Protein AF-A0A6B3G9V9-F1 (afdb_monomer)

Foldseek 3Di:
DVVLVVVLVCVVVPHPQQAAEDLVQAPDWDDRPNDTHHYHNALVVSCVVRVDPDDDDPDPPVCVVVNVVRNVVD

Radius of gyration: 11.88 Å; Cα contacts (8 Å, |Δi|>4): 87; chains: 1; bounding box: 27×30×25 Å

Secondary structure (DSSP, 8-state):
-HHHHHHHHHHHTT-----EE-GGGTT-EEEETTEEEEEESSHHHHHHHH----------HHHHHHHHHHHHH-

pLDDT: mean 95.97, std 3.6, range [70.44, 98.19]

Sequence (74 aa):
ATGMKHTKLMLGDGTNIVGGVNPRKAGTSVDFDGTEVPVFGSVKEAMEKTGANVSVLFVPPAFSKAAVVEAIDA

Nearest PDB structures (foldseek):
  2yv1-assembly1_A  TM=9.483E-01  e=3.567E-04  Methanocaldococcus jannaschii DSM 2661
  5ua0-assembly2_B  TM=6.675E-01  e=2.319E-01  Arabidopsis thaliana
  5ua0-assembly1_A-2  TM=6.600E-01  e=3.074E-01  Arabidopsis thaliana

Solvent-accessible surface area (backbone atoms only — not comparable to full-atom values): 4534 Å² total; per-residue (Å²): 111,70,48,63,55,49,51,49,51,41,46,73,74,66,47,89,72,77,56,47,70,39,65,93,48,43,84,39,70,46,76,49,95,87,43,76,29,44,25,23,55,37,58,40,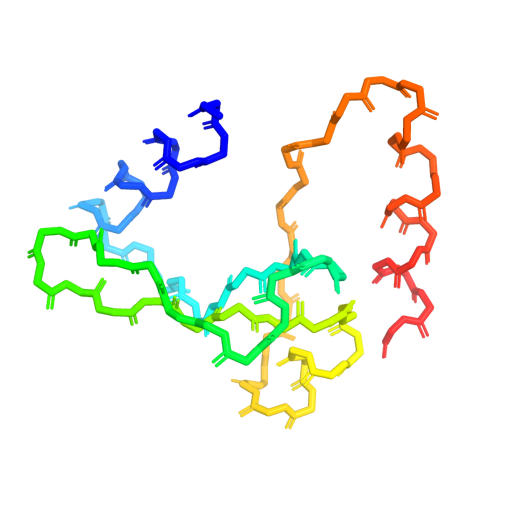59,41,27,76,76,61,67,60,88,76,87,83,86,75,59,60,79,94,48,38,67,61,55,53,49,48,62,70,76,81

Structure (mmCIF, N/CA/C/O backbone):
data_AF-A0A6B3G9V9-F1
#
_entry.id   AF-A0A6B3G9V9-F1
#
loop_
_atom_site.group_PDB
_atom_site.id
_atom_site.type_symbol
_atom_site.lab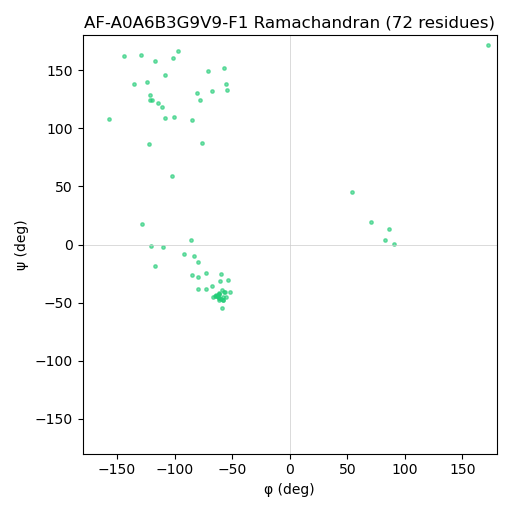el_atom_id
_atom_site.label_alt_id
_atom_site.label_comp_id
_atom_site.label_asym_id
_atom_site.label_entity_id
_atom_site.label_seq_id
_atom_site.pdbx_PDB_ins_code
_atom_site.Cartn_x
_atom_site.Cartn_y
_atom_site.Cartn_z
_atom_site.occupancy
_atom_site.B_iso_or_equiv
_atom_site.auth_seq_id
_atom_site.auth_comp_id
_atom_site.auth_asym_id
_atom_site.auth_atom_id
_atom_site.pdbx_PDB_model_num
ATOM 1 N N . ALA A 1 1 ? 6.753 9.082 -3.356 1.00 70.44 1 ALA A N 1
ATOM 2 C CA . ALA A 1 1 ? 5.945 10.188 -3.909 1.00 70.44 1 ALA A CA 1
ATOM 3 C C . ALA A 1 1 ? 4.621 9.673 -4.478 1.00 70.44 1 ALA A C 1
ATOM 5 O O . ALA A 1 1 ? 3.584 10.020 -3.933 1.00 70.44 1 ALA A O 1
ATOM 6 N N . THR A 1 2 ? 4.633 8.793 -5.488 1.00 86.12 2 THR A N 1
ATOM 7 C CA . THR A 1 2 ? 3.402 8.296 -6.143 1.00 86.12 2 THR A CA 1
ATOM 8 C C . THR A 1 2 ? 2.477 7.486 -5.233 1.00 86.12 2 THR A C 1
ATOM 10 O O . THR A 1 2 ? 1.281 7.754 -5.243 1.00 86.12 2 THR A O 1
ATOM 13 N N . GLY A 1 3 ? 3.011 6.562 -4.420 1.00 90.94 3 GLY A N 1
ATOM 14 C CA . GLY A 1 3 ? 2.195 5.763 -3.493 1.00 90.94 3 GLY A CA 1
ATOM 15 C C . GLY A 1 3 ? 1.419 6.625 -2.496 1.00 90.94 3 GLY A C 1
ATOM 16 O O . GLY A 1 3 ? 0.201 6.595 -2.497 1.00 90.94 3 GLY A O 1
ATOM 17 N N . MET A 1 4 ? 2.111 7.499 -1.755 1.00 94.00 4 MET A N 1
ATOM 18 C CA . MET A 1 4 ? 1.466 8.419 -0.802 1.00 94.00 4 MET A CA 1
ATOM 19 C C . MET A 1 4 ? 0.394 9.305 -1.458 1.00 94.00 4 MET A C 1
ATOM 21 O O . MET A 1 4 ? -0.674 9.494 -0.887 1.00 94.00 4 MET A O 1
ATOM 25 N N . LYS 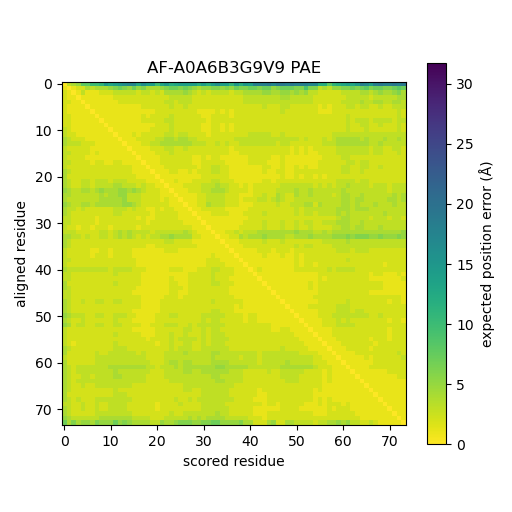A 1 5 ? 0.644 9.819 -2.675 1.00 95.75 5 LYS A N 1
ATOM 26 C CA . LYS A 1 5 ? -0.355 10.613 -3.406 1.00 95.75 5 LYS A CA 1
ATOM 27 C C . LYS A 1 5 ? -1.636 9.810 -3.661 1.00 95.75 5 LYS A C 1
ATOM 29 O O . LYS A 1 5 ? -2.719 10.335 -3.433 1.00 95.75 5 LYS A O 1
ATOM 34 N N . HIS A 1 6 ? -1.520 8.571 -4.139 1.00 96.50 6 HIS A N 1
ATOM 35 C CA . HIS A 1 6 ? -2.696 7.746 -4.424 1.00 96.50 6 HIS A CA 1
ATOM 36 C C . HIS A 1 6 ? -3.373 7.263 -3.146 1.00 96.50 6 HIS A C 1
ATOM 38 O O . HIS A 1 6 ? -4.591 7.307 -3.091 1.00 96.50 6 HIS A O 1
ATOM 44 N N . THR A 1 7 ? -2.623 6.910 -2.100 1.00 96.62 7 THR A N 1
ATOM 45 C CA . THR A 1 7 ? -3.195 6.574 -0.788 1.00 96.62 7 THR A CA 1
ATOM 46 C C . THR A 1 7 ? -4.075 7.702 -0.251 1.00 96.62 7 THR A C 1
ATOM 48 O O . THR A 1 7 ? -5.202 7.439 0.151 1.00 96.62 7 THR A O 1
ATOM 51 N N . LYS A 1 8 ? -3.616 8.961 -0.329 1.00 96.62 8 LYS A N 1
ATOM 52 C CA . LYS A 1 8 ? -4.419 10.130 0.065 1.00 96.62 8 LYS A CA 1
ATOM 53 C C . LYS A 1 8 ? -5.733 10.230 -0.719 1.00 96.62 8 LYS A C 1
ATOM 55 O O . LYS A 1 8 ? -6.778 10.467 -0.128 1.00 96.62 8 LYS A O 1
ATOM 60 N N . LEU A 1 9 ? -5.683 10.041 -2.039 1.00 97.19 9 LEU A N 1
ATOM 61 C CA . LEU A 1 9 ? -6.878 10.083 -2.892 1.00 97.19 9 LEU A CA 1
ATOM 62 C C . LEU A 1 9 ? -7.833 8.917 -2.593 1.00 97.19 9 LEU A C 1
ATOM 64 O O . LEU A 1 9 ? -9.023 9.136 -2.428 1.00 97.19 9 LEU A O 1
ATOM 68 N N . MET A 1 10 ? -7.306 7.698 -2.454 1.00 97.38 10 MET A N 1
ATOM 69 C CA . MET A 1 10 ? -8.088 6.496 -2.144 1.00 97.38 10 MET A CA 1
ATOM 70 C C . MET A 1 10 ? -8.805 6.616 -0.796 1.00 97.38 10 MET A C 1
ATOM 72 O O . MET A 1 10 ? -9.973 6.250 -0.703 1.00 97.38 10 MET A O 1
ATOM 76 N N . LEU A 1 11 ? -8.126 7.145 0.227 1.00 97.19 11 LEU A N 1
ATOM 77 C CA . LEU A 1 11 ? -8.727 7.444 1.529 1.00 97.19 11 LEU A CA 1
ATOM 78 C C . LEU A 1 11 ? -9.830 8.505 1.412 1.00 97.19 11 LEU A C 1
ATOM 80 O O . LEU A 1 11 ? -10.909 8.316 1.966 1.00 97.19 11 LEU A O 1
ATOM 84 N N . GLY A 1 12 ? -9.590 9.581 0.653 1.00 96.62 12 GLY A N 1
ATOM 85 C CA . GLY A 1 12 ? -10.592 10.623 0.390 1.00 96.62 12 GLY A CA 1
ATOM 86 C C . GLY A 1 12 ? -11.846 10.108 -0.325 1.00 96.62 12 GLY A C 1
ATOM 87 O O . GLY A 1 12 ? -12.943 10.585 -0.045 1.00 96.62 12 GLY A O 1
ATOM 88 N N . ASP A 1 13 ? -11.692 9.089 -1.171 1.00 97.31 13 ASP A N 1
ATOM 89 C CA . ASP A 1 13 ? -12.790 8.402 -1.865 1.00 97.31 13 ASP A CA 1
ATOM 90 C C . ASP A 1 13 ? -13.433 7.274 -1.027 1.00 97.31 13 ASP A C 1
ATOM 92 O O . ASP A 1 13 ? -14.315 6.561 -1.506 1.00 97.31 13 ASP A O 1
ATOM 96 N N . GLY A 1 14 ? -13.015 7.090 0.231 1.00 96.38 14 GLY A N 1
ATOM 97 C CA . GLY A 1 14 ? -13.610 6.124 1.162 1.00 96.38 14 GLY A CA 1
ATOM 98 C C . GLY A 1 14 ? -13.045 4.702 1.081 1.00 96.38 14 GLY A C 1
ATOM 99 O O . GLY A 1 14 ? -13.629 3.775 1.643 1.00 96.38 14 GLY A O 1
ATOM 100 N N . THR A 1 15 ? -11.909 4.496 0.410 1.00 97.88 15 THR A N 1
ATOM 101 C CA . THR A 1 15 ? -11.218 3.198 0.428 1.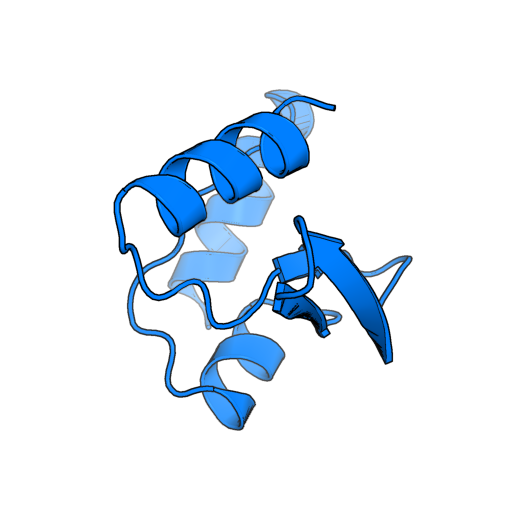00 97.88 15 THR A CA 1
ATOM 102 C C . THR A 1 15 ? -10.655 2.920 1.818 1.00 97.88 15 THR A C 1
ATOM 104 O O . THR A 1 15 ? -9.943 3.745 2.386 1.00 97.88 15 THR A O 1
ATOM 107 N N . ASN A 1 16 ? -10.889 1.715 2.334 1.00 97.00 16 ASN A N 1
ATOM 108 C CA . ASN A 1 16 ? -10.308 1.268 3.596 1.00 97.00 16 ASN A CA 1
ATOM 109 C C . ASN A 1 16 ? -8.823 0.882 3.428 1.00 97.00 16 ASN A C 1
ATOM 111 O O . ASN A 1 16 ? -8.503 -0.278 3.162 1.00 97.00 16 ASN A O 1
ATOM 115 N N . ILE A 1 17 ? -7.909 1.849 3.555 1.00 97.94 17 ILE A N 1
ATOM 116 C CA . ILE A 1 17 ? -6.463 1.586 3.560 1.00 97.94 17 ILE A CA 1
ATOM 117 C C . ILE A 1 17 ? -6.019 1.218 4.976 1.00 97.94 17 ILE A C 1
ATOM 119 O O . ILE A 1 17 ? -5.904 2.076 5.846 1.00 97.94 17 ILE A O 1
ATOM 123 N N . VAL A 1 18 ? -5.723 -0.063 5.187 1.00 97.75 18 VAL A N 1
ATOM 124 C CA . VAL A 1 18 ? -5.374 -0.610 6.510 1.00 97.75 18 VAL A CA 1
ATOM 125 C C . VAL A 1 18 ? -3.872 -0.609 6.816 1.00 97.75 18 VAL A C 1
ATOM 127 O O . VAL A 1 18 ? -3.466 -0.904 7.937 1.00 97.75 18 VAL A O 1
ATOM 130 N N . GLY A 1 19 ? -3.027 -0.285 5.833 1.00 97.50 19 GLY A N 1
ATOM 131 C CA . GLY A 1 19 ? -1.580 -0.273 6.011 1.00 97.50 19 GLY A CA 1
ATOM 132 C C . GLY A 1 19 ? -0.787 -0.051 4.729 1.00 97.50 19 GLY A C 1
ATOM 133 O O . GLY A 1 19 ? -1.323 -0.078 3.621 1.00 97.50 19 GLY A O 1
ATOM 134 N N . GLY A 1 20 ? 0.518 0.140 4.890 1.00 97.06 20 GLY A N 1
ATOM 135 C CA . GLY A 1 20 ? 1.505 0.125 3.813 1.00 97.06 20 GLY A CA 1
ATOM 136 C C . GLY A 1 20 ? 2.679 -0.794 4.142 1.00 97.06 20 GLY A C 1
ATOM 137 O O . GLY A 1 20 ? 2.896 -1.145 5.297 1.00 97.06 20 GLY A O 1
ATOM 138 N N . VAL A 1 21 ? 3.467 -1.164 3.133 1.00 96.88 21 VAL A N 1
ATOM 139 C CA . VAL A 1 21 ? 4.652 -2.018 3.310 1.00 96.88 21 VAL A CA 1
ATOM 140 C C . VAL A 1 21 ? 5.900 -1.268 2.862 1.00 96.88 21 VAL A C 1
ATOM 142 O O . VAL A 1 21 ? 5.980 -0.763 1.739 1.00 96.88 21 VAL A O 1
ATOM 145 N N . ASN A 1 22 ? 6.882 -1.168 3.755 1.00 94.94 22 ASN A N 1
ATOM 146 C CA . ASN A 1 22 ? 8.216 -0.671 3.445 1.00 94.94 22 ASN A CA 1
ATOM 147 C C . ASN A 1 22 ? 9.220 -1.217 4.476 1.00 94.94 22 ASN A C 1
ATOM 149 O O . ASN A 1 22 ? 9.264 -0.698 5.594 1.00 94.94 22 ASN A O 1
ATOM 153 N N . PRO A 1 23 ? 10.095 -2.169 4.098 1.00 92.00 23 PRO A N 1
ATOM 154 C CA . PRO A 1 23 ? 11.043 -2.795 5.024 1.00 92.00 23 PRO A CA 1
ATOM 155 C C . P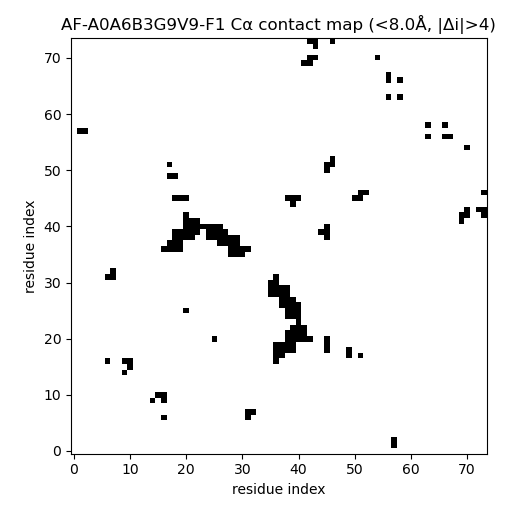RO A 1 23 ? 11.926 -1.806 5.794 1.00 92.00 23 PRO A C 1
ATOM 157 O O . PRO A 1 23 ? 12.312 -2.058 6.929 1.00 92.00 23 PRO A O 1
ATOM 160 N N . ARG A 1 24 ? 12.242 -0.648 5.198 1.00 92.88 24 ARG A N 1
ATOM 161 C CA . ARG A 1 24 ? 13.109 0.374 5.812 1.00 92.88 24 ARG A CA 1
ATOM 162 C C . ARG A 1 24 ? 12.373 1.296 6.784 1.00 92.88 24 ARG A C 1
ATOM 164 O O . ARG A 1 24 ? 13.015 2.119 7.427 1.00 92.88 24 ARG A O 1
ATOM 171 N N . LYS A 1 25 ? 11.042 1.223 6.828 1.00 93.38 25 LYS A N 1
ATOM 172 C CA . LYS A 1 25 ? 10.168 2.087 7.634 1.00 93.38 25 LYS A CA 1
ATOM 173 C C . LYS A 1 25 ? 9.178 1.283 8.484 1.00 93.38 25 LYS A C 1
ATOM 175 O O . LYS A 1 25 ? 8.172 1.833 8.927 1.00 93.38 25 LYS A O 1
ATOM 180 N N . ALA A 1 26 ? 9.441 -0.006 8.685 1.00 95.56 26 ALA A N 1
ATOM 181 C CA . ALA A 1 26 ? 8.605 -0.867 9.507 1.00 95.56 26 ALA A CA 1
ATOM 182 C C . ALA A 1 26 ? 8.446 -0.288 10.924 1.00 95.56 26 ALA A C 1
ATOM 184 O O . ALA A 1 26 ? 9.410 0.213 11.505 1.00 95.56 26 ALA A O 1
ATOM 185 N N . GLY A 1 27 ? 7.227 -0.343 11.462 1.00 95.62 27 GLY A N 1
ATOM 186 C CA . GLY A 1 27 ? 6.894 0.173 12.794 1.00 95.62 27 GLY A CA 1
ATOM 187 C C . GLY A 1 27 ? 6.621 1.680 12.855 1.00 95.62 27 GLY A C 1
ATOM 188 O O . GLY A 1 27 ? 6.389 2.203 13.940 1.00 95.62 27 GLY A O 1
ATOM 189 N N . THR A 1 28 ? 6.634 2.380 11.717 1.00 97.62 28 THR A N 1
ATOM 190 C CA . THR A 1 28 ? 6.213 3.791 11.627 1.00 97.62 28 THR A CA 1
ATOM 191 C C . THR A 1 28 ? 4.764 3.913 11.155 1.00 97.62 28 THR A C 1
ATOM 193 O O . THR A 1 28 ? 4.188 2.949 10.653 1.00 97.62 28 THR A O 1
ATOM 196 N N . SER A 1 29 ? 4.177 5.102 11.289 1.00 96.69 29 SER A N 1
ATOM 197 C CA . SER A 1 29 ? 2.904 5.480 10.669 1.00 96.69 29 SER A CA 1
ATOM 198 C C . SER A 1 29 ? 3.111 6.629 9.677 1.00 96.69 29 SER A C 1
ATOM 200 O O . SER A 1 29 ? 4.106 7.360 9.723 1.00 96.69 29 SER A O 1
ATOM 202 N N . VAL A 1 30 ? 2.178 6.772 8.739 1.00 96.44 30 VAL A N 1
ATOM 203 C CA . VAL A 1 30 ? 2.076 7.934 7.852 1.00 96.44 30 VAL A CA 1
ATOM 204 C C . VAL A 1 30 ? 0.704 8.560 8.056 1.00 96.44 30 VAL A C 1
ATOM 206 O O . VAL A 1 30 ? -0.303 7.872 7.903 1.00 96.44 30 VAL A O 1
ATOM 209 N N . ASP A 1 31 ? 0.673 9.850 8.386 1.00 96.19 31 ASP A N 1
ATOM 210 C CA . ASP A 1 31 ? -0.570 10.615 8.485 1.00 96.19 31 ASP A CA 1
ATOM 211 C C . ASP A 1 31 ? -1.045 11.071 7.099 1.00 96.19 31 ASP A C 1
ATOM 213 O O . ASP A 1 31 ? -0.281 11.638 6.307 1.00 96.19 31 ASP A O 1
ATOM 217 N N . PHE A 1 32 ? -2.321 10.821 6.823 1.00 96.06 32 PHE A N 1
ATOM 218 C CA . PHE A 1 32 ? -3.040 11.301 5.652 1.00 96.06 32 PHE A CA 1
ATOM 219 C C . PHE A 1 32 ? -4.254 12.110 6.107 1.00 96.06 32 PHE A C 1
ATOM 221 O O . PHE A 1 32 ? -5.353 11.575 6.236 1.00 96.06 32 PHE A O 1
ATOM 228 N N . ASP A 1 33 ? -4.037 13.404 6.350 1.00 94.38 33 ASP A N 1
ATOM 229 C CA . ASP A 1 33 ? -5.066 14.369 6.758 1.00 94.38 33 ASP A CA 1
ATOM 230 C C . ASP A 1 33 ? -5.846 13.914 8.011 1.00 94.38 33 ASP A C 1
ATOM 232 O O . ASP A 1 33 ? -7.074 13.990 8.062 1.00 94.38 33 ASP A O 1
ATOM 236 N N . GLY A 1 34 ? -5.131 13.418 9.027 1.00 93.81 34 GLY A N 1
ATOM 237 C CA . GLY A 1 34 ? -5.714 12.916 10.277 1.00 93.81 34 GLY A CA 1
ATOM 238 C C . GLY A 1 34 ? -6.053 11.423 10.278 1.00 93.81 34 GLY A C 1
ATOM 239 O O . GLY A 1 34 ? -6.546 10.915 11.285 1.00 93.81 34 GLY A O 1
ATOM 240 N N . THR A 1 35 ? -5.795 10.709 9.178 1.00 95.69 35 THR A N 1
ATOM 241 C CA . THR A 1 35 ? -5.861 9.242 9.133 1.00 95.69 35 THR A CA 1
ATOM 242 C C . THR A 1 35 ? -4.456 8.656 9.224 1.00 95.69 35 THR A C 1
ATOM 244 O O . THR A 1 35 ? -3.680 8.752 8.271 1.00 95.69 35 THR A O 1
ATOM 247 N N . GLU A 1 36 ? -4.124 8.017 10.347 1.00 97.06 36 GLU A N 1
ATOM 248 C CA . GLU A 1 36 ? -2.857 7.296 10.488 1.00 97.06 36 GLU A CA 1
ATOM 249 C C . GLU A 1 36 ? -2.904 5.935 9.788 1.00 97.06 36 GLU A C 1
ATOM 251 O O . GLU A 1 36 ? -3.734 5.080 10.095 1.00 97.06 36 GLU A O 1
ATOM 256 N N . VAL A 1 37 ? -1.956 5.709 8.879 1.00 97.62 37 VAL A N 1
ATOM 257 C CA . VAL A 1 37 ? -1.767 4.428 8.191 1.00 97.62 37 VAL A CA 1
ATOM 258 C C . VAL A 1 37 ? -0.465 3.780 8.677 1.00 97.62 37 VAL A C 1
ATOM 260 O O . VAL A 1 37 ? 0.609 4.358 8.466 1.00 97.62 37 VAL A O 1
AT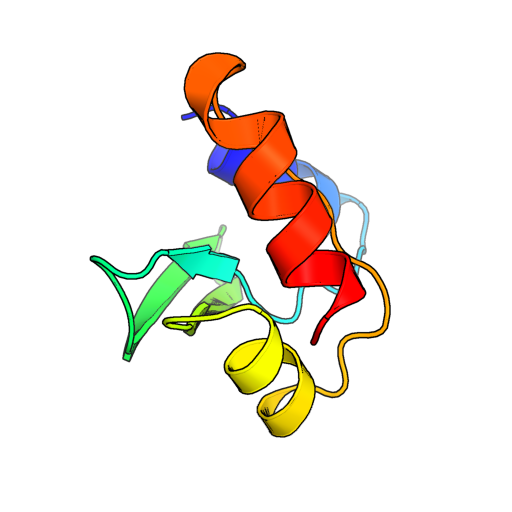OM 263 N N . PRO A 1 38 ? -0.509 2.590 9.307 1.00 97.94 38 PRO A N 1
ATOM 264 C CA . PRO A 1 38 ? 0.687 1.905 9.791 1.00 97.94 38 PRO A CA 1
ATOM 265 C C . PRO A 1 38 ? 1.533 1.346 8.641 1.00 97.94 38 PRO A C 1
ATOM 267 O O . PRO A 1 38 ? 1.019 0.954 7.591 1.00 97.94 38 PRO A O 1
ATOM 270 N N . VAL A 1 39 ? 2.848 1.279 8.850 1.00 98.06 39 VAL A N 1
ATOM 271 C CA . VAL A 1 39 ? 3.818 0.741 7.892 1.00 98.06 39 VAL A CA 1
ATOM 272 C C . VAL A 1 39 ? 4.462 -0.530 8.438 1.00 98.06 39 VAL A C 1
ATOM 274 O O . VAL A 1 39 ? 5.118 -0.524 9.481 1.00 98.06 39 VAL A O 1
ATOM 277 N N . PHE A 1 40 ? 4.316 -1.615 7.686 1.00 98.19 40 PHE A N 1
ATOM 278 C CA . PHE A 1 40 ? 4.823 -2.945 8.008 1.00 98.19 40 PHE A CA 1
ATOM 279 C C . PHE A 1 40 ? 6.106 -3.268 7.242 1.00 98.19 40 PHE A C 1
ATOM 281 O O . PHE A 1 40 ? 6.427 -2.640 6.224 1.00 98.19 40 PHE A O 1
ATOM 288 N N . GLY A 1 41 ? 6.854 -4.251 7.742 1.00 97.25 41 GLY A N 1
ATOM 289 C CA . GLY A 1 41 ? 8.098 -4.701 7.129 1.00 97.25 41 GLY A CA 1
ATOM 290 C C . GLY A 1 41 ? 7.895 -5.627 5.934 1.00 97.25 41 GLY A C 1
ATOM 291 O O . GLY A 1 41 ? 8.735 -5.621 5.037 1.00 97.25 41 GLY A O 1
ATOM 292 N N . SER A 1 42 ? 6.792 -6.377 5.902 1.00 97.62 42 SER A N 1
ATOM 293 C CA . SER A 1 42 ? 6.441 -7.309 4.823 1.00 97.62 42 SER A CA 1
ATOM 294 C C . SER A 1 42 ? 4.935 -7.342 4.561 1.00 97.62 42 SER A C 1
ATOM 296 O O . SER A 1 42 ? 4.137 -6.932 5.412 1.00 97.62 42 SER A O 1
ATOM 298 N N . VAL A 1 43 ? 4.537 -7.859 3.394 1.00 98.06 43 VAL A N 1
ATOM 299 C CA . VAL A 1 43 ? 3.112 -8.071 3.069 1.00 98.06 43 VAL A CA 1
ATOM 300 C C . VAL A 1 43 ? 2.464 -9.057 4.043 1.00 98.06 43 VAL A C 1
ATOM 302 O O . VAL A 1 43 ? 1.382 -8.783 4.556 1.00 98.06 43 VAL 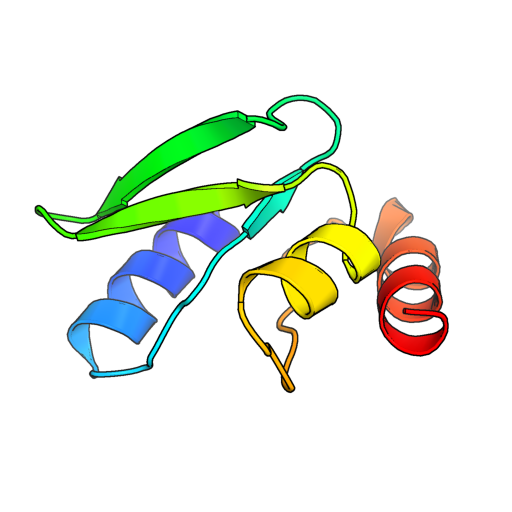A O 1
ATOM 305 N N . LYS A 1 44 ? 3.162 -10.146 4.378 1.00 98.12 44 LYS A N 1
ATOM 306 C CA . LYS A 1 44 ? 2.688 -11.153 5.334 1.00 98.12 44 LYS A CA 1
ATOM 307 C C . LYS A 1 44 ? 2.378 -10.559 6.709 1.00 98.12 44 LYS A C 1
ATOM 309 O O . LYS A 1 44 ? 1.303 -10.787 7.253 1.00 98.12 44 LYS A O 1
ATOM 314 N N . GLU A 1 45 ? 3.289 -9.749 7.251 1.00 97.94 45 GLU A N 1
ATOM 315 C CA . GLU A 1 45 ? 3.069 -9.079 8.538 1.00 97.94 45 GLU A CA 1
ATOM 316 C C . GLU A 1 45 ? 1.850 -8.145 8.483 1.00 97.94 45 GLU A C 1
ATOM 318 O O . GLU A 1 45 ? 1.048 -8.105 9.419 1.00 97.94 45 GLU A O 1
ATOM 323 N N . ALA A 1 46 ? 1.696 -7.399 7.383 1.00 98.12 46 ALA A N 1
ATOM 324 C CA . ALA A 1 46 ? 0.547 -6.524 7.186 1.00 98.12 46 ALA A CA 1
ATOM 325 C C . ALA A 1 46 ? -0.764 -7.323 7.172 1.00 98.12 46 ALA A C 1
ATOM 327 O O . ALA A 1 46 ? -1.716 -6.943 7.852 1.00 98.12 46 ALA A O 1
ATOM 328 N N . MET A 1 47 ? -0.812 -8.444 6.447 1.00 98.06 47 MET A N 1
ATOM 329 C CA . MET A 1 47 ? -1.987 -9.318 6.379 1.00 98.06 47 MET A CA 1
ATOM 330 C C . MET A 1 47 ? -2.345 -9.899 7.748 1.00 98.06 47 MET A C 1
ATOM 332 O O . MET A 1 47 ? -3.493 -9.779 8.168 1.00 98.06 47 MET A O 1
ATOM 336 N N . GLU A 1 48 ? -1.372 -10.443 8.483 1.00 98.06 48 GLU A N 1
ATOM 337 C CA . GLU A 1 48 ? -1.584 -11.016 9.821 1.00 98.06 48 GLU A CA 1
ATOM 338 C C . GLU A 1 48 ? -2.158 -9.995 10.814 1.00 98.06 48 GLU A C 1
ATOM 340 O O . GLU A 1 48 ? -3.027 -10.328 11.619 1.00 98.06 48 GLU A O 1
ATOM 345 N N . LYS A 1 49 ? -1.692 -8.741 10.761 1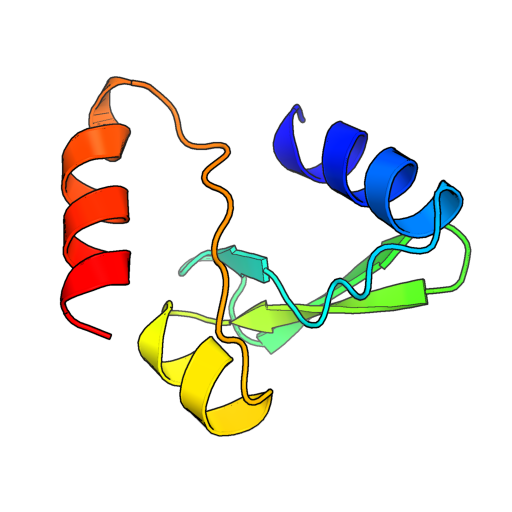.00 97.94 49 LYS A N 1
ATOM 346 C CA . LYS A 1 49 ? -2.100 -7.691 11.709 1.00 9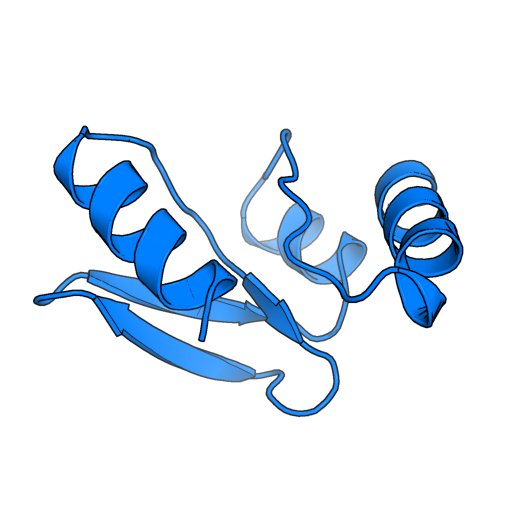7.94 49 LYS A CA 1
ATOM 347 C C . LYS A 1 49 ? -3.385 -6.964 11.327 1.00 97.94 49 LYS A C 1
ATOM 349 O O . LYS A 1 49 ? -4.041 -6.414 12.208 1.00 97.94 49 LYS A O 1
ATOM 354 N N . THR A 1 50 ? -3.721 -6.907 10.040 1.00 97.81 50 THR A N 1
ATOM 355 C CA . THR A 1 50 ? -4.820 -6.060 9.538 1.00 97.81 50 THR A CA 1
ATOM 356 C C . THR A 1 50 ? -5.962 -6.836 8.896 1.00 97.81 50 THR A C 1
ATOM 358 O O . THR A 1 50 ? -7.048 -6.286 8.731 1.00 97.81 50 THR A O 1
ATOM 361 N N . GLY A 1 51 ? -5.735 -8.093 8.507 1.00 97.50 51 GLY A N 1
ATOM 362 C CA . GLY A 1 51 ? -6.681 -8.864 7.702 1.00 97.50 51 GLY A CA 1
ATOM 363 C C . GLY A 1 51 ? -6.801 -8.379 6.253 1.00 97.50 51 GLY A C 1
ATOM 364 O O . GLY A 1 51 ? -7.807 -8.666 5.605 1.00 97.50 51 GLY A O 1
ATOM 365 N N . ALA A 1 52 ? -5.817 -7.626 5.741 1.00 98.00 52 ALA A N 1
ATOM 366 C CA . ALA A 1 52 ? -5.805 -7.172 4.353 1.00 98.00 52 ALA A CA 1
ATOM 367 C C . ALA A 1 52 ? -5.955 -8.349 3.373 1.00 98.00 52 ALA A C 1
ATOM 369 O O . ALA A 1 52 ? -5.261 -9.356 3.478 1.00 98.00 52 ALA A O 1
ATOM 370 N N . ASN A 1 53 ? -6.843 -8.194 2.391 1.00 97.38 53 ASN A N 1
ATOM 371 C CA . ASN A 1 53 ? -7.120 -9.187 1.347 1.00 97.38 53 ASN A CA 1
ATOM 372 C C . ASN A 1 53 ? -6.852 -8.661 -0.075 1.00 97.38 53 ASN A C 1
ATOM 374 O O . ASN A 1 53 ? -7.031 -9.384 -1.053 1.00 97.38 53 ASN A O 1
ATOM 378 N N . VAL A 1 54 ? -6.445 -7.397 -0.197 1.00 97.38 54 VAL A N 1
ATOM 379 C CA . VAL A 1 54 ? -6.125 -6.725 -1.459 1.00 97.38 54 VAL A CA 1
ATOM 380 C C . VAL A 1 54 ? -4.828 -5.947 -1.272 1.00 97.38 54 VAL A C 1
ATOM 382 O O . VAL A 1 54 ? -4.638 -5.281 -0.255 1.00 97.38 54 VAL A O 1
ATOM 385 N N . SER A 1 55 ? -3.951 -6.000 -2.276 1.00 96.62 55 SER A N 1
ATOM 386 C CA . SER A 1 55 ? -2.704 -5.234 -2.321 1.00 96.62 55 SER A CA 1
ATOM 387 C C . SER A 1 55 ? -2.634 -4.381 -3.586 1.00 96.62 55 SER A C 1
ATOM 389 O O . SER A 1 55 ? -3.014 -4.820 -4.672 1.00 96.62 55 SER A O 1
ATOM 391 N N . VAL A 1 56 ? -2.128 -3.155 -3.444 1.00 96.06 56 VAL A N 1
ATOM 392 C CA . VAL A 1 56 ? -1.829 -2.240 -4.551 1.00 96.06 56 VAL A CA 1
ATOM 393 C C . VAL A 1 56 ? -0.349 -1.874 -4.516 1.00 96.06 56 VAL A C 1
ATOM 395 O O . VAL A 1 56 ? 0.187 -1.455 -3.490 1.00 96.06 56 VAL A O 1
ATOM 398 N N . LEU A 1 57 ? 0.334 -2.035 -5.648 1.00 95.38 57 LEU A N 1
ATOM 399 C CA . LEU A 1 57 ? 1.787 -1.929 -5.711 1.00 95.38 57 LEU A CA 1
ATOM 400 C C . LEU A 1 57 ? 2.220 -0.642 -6.422 1.00 95.38 57 LEU A C 1
ATOM 402 O O . LEU A 1 57 ? 2.147 -0.530 -7.643 1.00 95.38 57 LEU A O 1
ATOM 406 N N . PHE A 1 58 ? 2.755 0.310 -5.654 1.00 94.62 58 PHE A N 1
ATOM 407 C CA . PHE A 1 58 ? 3.405 1.525 -6.167 1.00 94.62 58 PHE A CA 1
ATOM 408 C C . PHE A 1 58 ? 4.931 1.409 -6.099 1.00 94.62 58 PHE A C 1
ATOM 410 O O . PHE A 1 58 ? 5.610 2.193 -5.429 1.00 94.62 58 PHE A O 1
ATOM 417 N N . VAL A 1 59 ? 5.469 0.401 -6.781 1.00 93.25 59 VAL A N 1
ATOM 418 C CA . VAL A 1 59 ? 6.895 0.049 -6.767 1.00 93.25 59 VAL A CA 1
ATOM 419 C C . VAL A 1 59 ? 7.565 0.397 -8.103 1.00 93.25 59 VAL A C 1
ATOM 421 O O . VAL A 1 59 ? 6.930 0.290 -9.151 1.00 93.25 59 VAL A O 1
ATOM 424 N N . PRO A 1 60 ? 8.844 0.819 -8.114 1.00 92.75 60 PRO A N 1
ATOM 425 C CA . PRO A 1 60 ? 9.579 1.016 -9.360 1.00 92.75 60 PRO A CA 1
ATOM 426 C C . PRO A 1 60 ? 9.628 -0.263 -10.218 1.00 92.75 60 PRO A C 1
ATOM 428 O O . PRO A 1 60 ? 9.652 -1.366 -9.657 1.00 92.75 60 PRO A O 1
ATOM 431 N N . PRO A 1 61 ? 9.735 -0.150 -11.558 1.00 95.88 61 PRO A N 1
ATOM 432 C CA . PRO A 1 61 ? 9.747 -1.307 -12.459 1.00 95.88 61 PRO A CA 1
ATOM 433 C C . PRO A 1 61 ? 10.774 -2.382 -12.080 1.00 95.88 61 PRO A C 1
ATOM 435 O O . PRO A 1 61 ? 10.459 -3.568 -12.073 1.00 95.88 61 PRO A O 1
ATOM 438 N N . ALA A 1 62 ? 11.974 -1.965 -11.661 1.00 97.12 62 ALA A N 1
ATOM 439 C CA . ALA A 1 62 ? 13.057 -2.865 -11.258 1.00 97.12 62 ALA A CA 1
ATOM 440 C C . ALA A 1 62 ? 12.699 -3.792 -10.078 1.00 97.12 62 ALA A C 1
ATOM 442 O O . ALA A 1 62 ? 13.275 -4.868 -9.951 1.00 97.12 62 ALA A O 1
ATOM 443 N N . PHE A 1 63 ? 11.746 -3.395 -9.231 1.00 94.44 63 PHE A N 1
ATOM 444 C CA . PHE A 1 63 ? 11.339 -4.147 -8.039 1.00 94.44 63 PHE A CA 1
ATOM 445 C C . PHE A 1 63 ? 9.938 -4.753 -8.167 1.00 94.44 63 PHE A C 1
ATOM 447 O O . PHE A 1 63 ? 9.497 -5.468 -7.271 1.00 94.44 63 PHE A O 1
ATOM 454 N N . SER A 1 64 ? 9.242 -4.505 -9.283 1.00 95.44 64 SER A N 1
ATOM 455 C CA . SER A 1 64 ? 7.838 -4.897 -9.457 1.00 95.44 64 SER A CA 1
ATOM 456 C C . SER A 1 64 ? 7.639 -6.405 -9.381 1.00 95.44 64 SER A C 1
ATOM 458 O O . SER A 1 64 ? 6.772 -6.863 -8.647 1.00 95.44 64 SER A O 1
ATOM 460 N N . LYS A 1 65 ? 8.486 -7.189 -10.062 1.00 97.69 65 LYS A N 1
ATOM 461 C CA . LYS A 1 65 ? 8.405 -8.656 -10.013 1.00 97.69 65 LYS A CA 1
ATOM 462 C C . LYS A 1 65 ? 8.534 -9.183 -8.581 1.00 97.69 65 LYS A C 1
ATOM 464 O O . LYS A 1 65 ? 7.735 -10.013 -8.175 1.00 97.69 65 LYS A O 1
ATOM 469 N N . ALA A 1 66 ? 9.529 -8.703 -7.835 1.00 96.50 66 ALA A N 1
ATOM 470 C CA . ALA A 1 66 ? 9.777 -9.164 -6.473 1.00 96.50 66 ALA A CA 1
ATOM 471 C C . ALA A 1 66 ? 8.615 -8.813 -5.535 1.00 96.50 66 ALA A C 1
ATOM 473 O O . ALA A 1 66 ? 8.172 -9.668 -4.782 1.00 96.50 66 ALA A O 1
ATOM 474 N N . ALA A 1 67 ? 8.078 -7.596 -5.638 1.00 96.25 67 ALA A N 1
ATOM 475 C CA . ALA A 1 67 ? 6.953 -7.165 -4.815 1.00 96.25 67 ALA A CA 1
ATOM 476 C C . ALA A 1 67 ? 5.650 -7.920 -5.144 1.00 96.25 67 ALA A C 1
ATOM 478 O O . ALA A 1 67 ? 4.876 -8.223 -4.243 1.00 96.25 67 ALA A O 1
ATOM 479 N N . VAL A 1 68 ? 5.409 -8.255 -6.419 1.00 97.88 68 VAL A N 1
ATOM 480 C CA . VAL A 1 68 ? 4.264 -9.099 -6.807 1.00 97.88 68 VAL A CA 1
ATOM 481 C C . VAL A 1 68 ? 4.412 -10.507 -6.236 1.00 97.88 68 VAL A C 1
ATOM 483 O O . VAL A 1 68 ? 3.449 -11.034 -5.697 1.00 97.88 68 VAL A O 1
ATOM 486 N N . VAL A 1 69 ? 5.604 -11.106 -6.325 1.00 98.06 69 VAL A N 1
ATOM 487 C CA . VAL A 1 69 ? 5.864 -12.435 -5.747 1.00 98.06 69 VAL A CA 1
ATOM 488 C C . VAL A 1 69 ? 5.688 -12.412 -4.227 1.00 98.06 69 VAL A C 1
ATOM 490 O O . VAL A 1 69 ? 4.986 -13.263 -3.701 1.00 98.06 69 VAL A O 1
ATOM 493 N N . GLU A 1 70 ? 6.211 -11.394 -3.534 1.00 97.19 70 GLU A N 1
ATOM 494 C CA . GLU A 1 70 ? 5.998 -11.219 -2.088 1.00 97.19 70 GLU A CA 1
ATOM 495 C C . GLU A 1 70 ? 4.508 -11.147 -1.727 1.00 97.19 70 GLU A C 1
ATOM 497 O O . GLU A 1 70 ? 4.090 -11.729 -0.734 1.00 97.19 70 GLU A O 1
ATOM 502 N N . ALA A 1 71 ? 3.701 -10.456 -2.536 1.00 97.31 71 ALA A N 1
ATOM 503 C CA . ALA A 1 71 ? 2.264 -10.354 -2.307 1.00 97.31 71 ALA A CA 1
ATOM 504 C C . ALA A 1 71 ? 1.494 -11.653 -2.605 1.00 97.31 71 ALA A C 1
ATOM 506 O O . ALA A 1 71 ? 0.407 -11.828 -2.070 1.00 97.31 71 ALA A O 1
ATOM 507 N N . ILE A 1 72 ? 2.023 -12.531 -3.463 1.00 97.69 72 ILE A N 1
ATOM 508 C CA . ILE A 1 72 ? 1.436 -13.847 -3.763 1.00 97.69 72 ILE A CA 1
ATOM 509 C C . ILE A 1 72 ? 1.771 -14.861 -2.664 1.00 97.69 72 ILE A C 1
ATOM 511 O O . ILE A 1 72 ? 0.933 -15.697 -2.339 1.00 97.69 72 ILE A O 1
ATOM 515 N N . ASP A 1 73 ? 2.989 -14.803 -2.125 1.00 97.00 73 ASP A N 1
ATOM 516 C CA . ASP A 1 73 ? 3.488 -15.758 -1.127 1.00 97.00 73 ASP A CA 1
ATOM 517 C C . ASP A 1 73 ? 2.983 -15.479 0.305 1.00 97.00 73 ASP A C 1
ATOM 519 O O . ASP A 1 73 ? 3.150 -16.326 1.188 1.00 97.00 73 ASP A O 1
ATOM 523 N N . ALA A 1 74 ? 2.435 -14.285 0.547 1.00 94.25 74 ALA A N 1
ATOM 524 C CA . ALA A 1 74 ? 1.947 -13.816 1.846 1.00 94.25 74 ALA A CA 1
ATOM 525 C C . ALA A 1 74 ? 0.597 -14.436 2.240 1.00 94.25 74 ALA A C 1
ATOM 527 O O . ALA A 1 74 ? 0.478 -14.791 3.437 1.00 94.25 74 ALA A O 1
#

Mean predicted aligned error: 2.34 Å